Protein AF-A0A7Y9HUS6-F1 (afdb_monomer_lite)

Radius of gyration: 20.18 Å; chains: 1; bounding box: 37×31×75 Å

pLDDT: mean 89.55, std 9.67, range [60.56, 98.5]

Sequence (158 aa):
MIVAMGAIYYTNKNSKQQILVGKYEELFEVVQLLGSYYDVFMHLSSKIAIIKDINNDKIQTIAQYNIERDKYLPATEKNQIITYLSRLEVLTNCYTKKSLHQKASEYNDLMLVFYEYVFTTGSLNKEIRYKNGLPNYDVFPLMIEDLKKEIISQIKLL

Structure (mmCIF, N/CA/C/O backbone):
data_AF-A0A7Y9HUS6-F1
#
_entry.id   AF-A0A7Y9HUS6-F1
#
loop_
_atom_site.group_PDB
_atom_site.id
_atom_site.type_symbol
_atom_site.label_atom_id
_atom_site.label_alt_id
_atom_site.label_comp_id
_atom_site.label_asym_id
_atom_site.label_entity_id
_atom_site.label_seq_id
_atom_site.pdbx_PDB_ins_code
_atom_site.Cartn_x
_atom_site.Cartn_y
_atom_site.Cartn_z
_atom_site.occupancy
_atom_site.B_iso_or_equiv
_atom_site.auth_seq_id
_atom_site.auth_comp_id
_atom_site.auth_asym_id
_atom_site.auth_atom_id
_atom_site.pdbx_PDB_model_num
ATOM 1 N N . MET A 1 1 ? -17.730 11.611 45.631 1.00 60.97 1 MET A N 1
ATOM 2 C CA . MET A 1 1 ? -16.427 11.179 45.068 1.00 60.97 1 MET A CA 1
ATOM 3 C C . MET A 1 1 ? -16.534 9.940 44.182 1.00 60.97 1 MET A C 1
ATOM 5 O O . MET A 1 1 ? -16.091 10.015 43.047 1.00 60.97 1 MET A O 1
ATOM 9 N N . ILE A 1 2 ? -17.166 8.848 44.632 1.00 67.06 2 ILE A N 1
ATOM 10 C CA . ILE A 1 2 ? -17.283 7.594 43.853 1.00 67.06 2 ILE A CA 1
ATOM 11 C C . ILE A 1 2 ? -17.992 7.801 42.498 1.00 67.06 2 ILE A C 1
ATOM 13 O O . ILE A 1 2 ? -17.501 7.349 41.470 1.00 67.06 2 ILE A O 1
ATOM 17 N N . VAL A 1 3 ? -19.086 8.572 42.471 1.00 68.31 3 VAL A N 1
ATOM 18 C CA . VAL A 1 3 ? -19.821 8.898 41.229 1.00 68.31 3 VAL A CA 1
ATOM 19 C C . VAL A 1 3 ? -18.963 9.708 40.245 1.00 68.31 3 VAL A C 1
ATOM 21 O O . VAL A 1 3 ? -18.995 9.453 39.046 1.00 68.31 3 VAL A O 1
ATOM 24 N N . ALA A 1 4 ? -18.138 10.632 40.746 1.00 63.81 4 ALA A N 1
ATOM 25 C CA . ALA A 1 4 ? -17.237 11.434 39.917 1.00 63.81 4 ALA A CA 1
ATOM 26 C C . ALA A 1 4 ? -16.092 10.590 39.330 1.00 63.81 4 ALA A C 1
ATOM 28 O O . ALA A 1 4 ? -15.774 10.730 38.154 1.00 63.81 4 ALA A O 1
ATOM 29 N N . MET A 1 5 ? -15.521 9.660 40.108 1.00 69.81 5 MET A N 1
ATOM 30 C CA . MET A 1 5 ? -14.522 8.706 39.601 1.00 69.81 5 MET A CA 1
ATOM 31 C C . MET A 1 5 ? -15.116 7.778 38.534 1.00 69.81 5 MET A C 1
ATOM 33 O O . MET A 1 5 ? -14.478 7.542 37.510 1.00 69.81 5 MET A O 1
ATOM 37 N N . GLY A 1 6 ? -16.355 7.312 38.733 1.00 65.19 6 GLY A N 1
ATOM 38 C CA . GLY A 1 6 ? -17.092 6.541 37.732 1.00 65.19 6 GLY A CA 1
ATOM 39 C C . GLY A 1 6 ? -17.303 7.329 36.438 1.00 65.19 6 GLY A C 1
ATOM 40 O O . GLY A 1 6 ? -16.959 6.846 35.363 1.00 65.19 6 GLY A O 1
ATOM 41 N N . ALA A 1 7 ? -17.785 8.570 36.531 1.00 64.25 7 ALA A N 1
ATOM 42 C CA . ALA A 1 7 ? -17.998 9.436 35.370 1.00 64.25 7 ALA A CA 1
ATOM 43 C C . ALA A 1 7 ? -16.698 9.74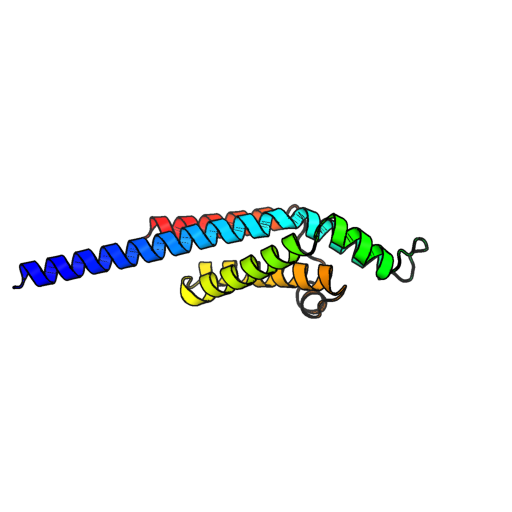0 34.599 1.00 64.25 7 ALA A C 1
ATOM 45 O O . ALA A 1 7 ? -16.695 9.706 33.367 1.00 64.25 7 ALA A O 1
ATOM 46 N N . ILE A 1 8 ? -15.582 9.970 35.301 1.00 70.06 8 ILE A N 1
ATOM 47 C CA . ILE A 1 8 ? -14.259 10.169 34.683 1.00 70.06 8 ILE A CA 1
ATOM 48 C C . ILE A 1 8 ? -13.796 8.889 33.980 1.00 70.06 8 ILE A C 1
ATOM 50 O O . ILE A 1 8 ? -13.307 8.945 32.853 1.00 70.06 8 ILE A O 1
ATOM 54 N N . TYR A 1 9 ? -13.982 7.724 34.604 1.00 73.62 9 TYR A N 1
ATOM 55 C CA . TYR A 1 9 ? -13.624 6.440 34.005 1.00 73.62 9 TYR A CA 1
ATOM 56 C C . TYR A 1 9 ? -14.420 6.160 32.721 1.00 73.62 9 TYR A C 1
ATOM 58 O O . TYR A 1 9 ? -13.823 5.827 31.695 1.00 73.62 9 TYR A O 1
ATOM 66 N N . TYR A 1 10 ? -15.743 6.352 32.747 1.00 71.19 10 TYR A N 1
ATOM 67 C CA . TYR A 1 10 ? -16.597 6.181 31.568 1.00 71.19 10 TYR A CA 1
ATOM 68 C C . TYR A 1 10 ? -16.250 7.177 30.456 1.00 71.19 10 TYR A C 1
ATOM 70 O O . TYR A 1 10 ? -16.099 6.775 29.304 1.00 71.19 10 TYR A O 1
ATOM 78 N N . THR A 1 11 ? -16.035 8.450 30.796 1.00 73.94 11 THR A N 1
ATOM 79 C CA . THR A 1 11 ? -15.622 9.478 29.826 1.00 73.94 11 THR A CA 1
ATOM 80 C C . THR A 1 11 ? -14.282 9.128 29.173 1.00 73.94 11 THR A C 1
ATOM 82 O O . THR A 1 11 ? -14.157 9.165 27.950 1.00 73.94 11 THR A O 1
ATOM 85 N N . ASN A 1 12 ? -13.292 8.700 29.962 1.00 71.81 12 ASN A N 1
ATOM 86 C CA . ASN A 1 12 ? -11.983 8.291 29.447 1.00 71.81 12 ASN A CA 1
ATOM 87 C C . ASN A 1 12 ? -12.065 7.037 28.570 1.00 71.81 12 ASN A C 1
ATOM 89 O O . ASN A 1 12 ? -11.348 6.936 27.574 1.00 71.81 12 ASN A O 1
ATOM 93 N N . LYS A 1 13 ? -12.926 6.076 28.924 1.00 76.88 13 LYS A N 1
ATOM 94 C CA . LYS A 1 13 ? -13.163 4.878 28.113 1.00 76.88 13 LYS A CA 1
ATOM 95 C C . LYS A 1 13 ? -13.767 5.250 26.756 1.00 76.88 13 LYS A C 1
ATOM 97 O O . LYS A 1 13 ? -13.223 4.838 25.735 1.00 76.88 13 LYS A O 1
ATOM 102 N N . ASN A 1 14 ? -14.801 6.091 26.747 1.00 80.25 14 ASN A N 1
ATOM 103 C CA . ASN A 1 14 ? -15.444 6.560 25.519 1.00 80.25 14 ASN A CA 1
ATOM 104 C C . ASN A 1 14 ? -14.477 7.368 24.641 1.00 80.25 14 ASN A C 1
ATOM 106 O O . ASN A 1 14 ? -14.437 7.167 23.432 1.00 80.25 14 ASN A O 1
ATOM 110 N N . SER A 1 15 ? -13.645 8.227 25.238 1.00 82.38 15 SER A N 1
ATOM 111 C CA . SER A 1 15 ? -12.640 8.999 24.496 1.00 82.38 15 SER A CA 1
ATOM 112 C C . SER A 1 15 ? -11.588 8.098 23.838 1.00 82.38 15 SER A C 1
ATOM 114 O O . SER A 1 15 ? -11.293 8.252 22.654 1.00 82.38 15 SER A O 1
ATOM 116 N N . LYS A 1 16 ? -11.069 7.096 24.561 1.00 85.06 16 LYS A N 1
ATOM 117 C CA . LYS A 1 16 ? -10.135 6.109 23.987 1.00 85.06 16 LYS A CA 1
ATOM 118 C C . LYS A 1 16 ? -10.761 5.328 22.836 1.00 85.06 16 LYS A C 1
ATOM 120 O O . LYS A 1 16 ? -10.090 5.073 21.841 1.00 85.06 16 LYS A O 1
ATOM 125 N N . GLN A 1 17 ? -12.030 4.962 22.975 1.00 88.06 17 GLN A N 1
ATOM 126 C CA . GLN A 1 17 ? -12.773 4.249 21.946 1.00 88.06 17 GLN A CA 1
ATOM 127 C C . GLN A 1 17 ? -12.970 5.108 20.693 1.00 88.06 17 GLN A C 1
ATOM 129 O O . GLN A 1 17 ? -12.674 4.640 19.600 1.00 88.06 17 GLN A O 1
ATOM 134 N N . GLN A 1 18 ? -13.357 6.377 20.844 1.00 89.12 18 GLN A N 1
ATOM 135 C CA . GLN A 1 18 ? -13.470 7.321 19.726 1.00 89.12 18 GLN A CA 1
ATOM 136 C C . GLN A 1 18 ? -12.140 7.512 18.990 1.00 89.12 18 GLN A C 1
ATOM 138 O O . GLN A 1 18 ? -12.109 7.476 17.763 1.00 89.12 18 GLN A O 1
ATOM 143 N N . ILE A 1 19 ? -11.032 7.660 19.726 1.00 91.75 19 ILE A N 1
ATOM 144 C CA . ILE A 1 19 ? -9.693 7.751 19.124 1.00 91.75 19 ILE A CA 1
ATOM 145 C C . ILE A 1 19 ? -9.395 6.492 18.310 1.00 91.75 19 ILE A C 1
ATOM 147 O O . ILE A 1 19 ? -8.913 6.591 17.185 1.00 91.75 19 ILE A O 1
ATOM 151 N N . LEU A 1 20 ? -9.675 5.312 18.864 1.00 93.56 20 LEU A N 1
ATOM 152 C CA . LEU A 1 20 ? -9.383 4.051 18.192 1.00 93.56 20 LEU A CA 1
ATOM 153 C C . LEU A 1 20 ? -10.244 3.847 16.938 1.00 93.56 20 LEU A C 1
ATOM 155 O O . LEU A 1 20 ? -9.705 3.447 15.910 1.00 93.56 20 LEU A O 1
ATOM 159 N N . VAL A 1 21 ? -11.536 4.186 16.994 1.00 95.00 21 VAL A N 1
ATOM 160 C CA . VAL A 1 21 ? -12.424 4.187 15.820 1.00 95.00 21 VAL A CA 1
ATOM 161 C C . VAL A 1 21 ? -11.863 5.102 14.736 1.00 95.00 21 VAL A C 1
ATOM 163 O O . VAL A 1 21 ? -11.647 4.638 13.621 1.00 95.00 21 VAL A O 1
ATOM 166 N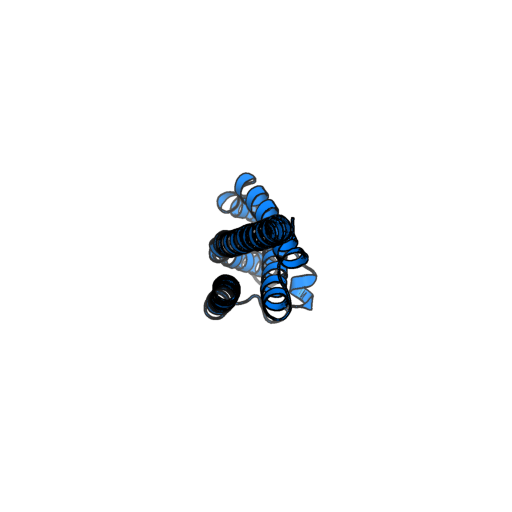 N . GLY A 1 22 ? -11.496 6.341 15.079 1.00 95.94 22 GLY A N 1
ATOM 167 C CA . GLY A 1 22 ? -10.910 7.274 14.115 1.00 95.94 22 GLY A CA 1
ATOM 168 C C . GLY A 1 22 ? -9.604 6.765 13.493 1.00 95.94 22 GLY A C 1
ATOM 169 O O . GLY A 1 22 ? -9.332 7.018 12.324 1.00 95.94 22 GLY A O 1
ATOM 170 N N . LYS A 1 23 ? -8.794 5.992 14.231 1.00 97.62 23 LYS A N 1
ATOM 171 C CA . LYS A 1 23 ? -7.575 5.369 13.680 1.00 97.62 23 LYS A CA 1
ATOM 172 C C . LYS A 1 23 ? -7.874 4.207 12.739 1.00 97.62 23 LYS A C 1
ATOM 174 O O . LYS A 1 23 ? -7.118 3.999 11.794 1.00 97.62 23 LYS A O 1
ATOM 179 N N . TYR A 1 24 ? -8.958 3.470 12.964 1.00 97.75 24 TYR A N 1
ATOM 180 C CA . TYR A 1 24 ? -9.407 2.441 12.029 1.00 97.75 24 TYR A CA 1
ATOM 181 C C . TYR A 1 24 ? -10.069 3.023 10.780 1.00 97.75 24 TYR A C 1
ATOM 183 O O . TYR A 1 24 ? -9.828 2.504 9.694 1.00 97.75 24 TYR A O 1
ATOM 191 N N . GLU A 1 25 ? -10.828 4.111 10.898 1.00 97.62 25 GLU A N 1
ATOM 192 C CA . GLU A 1 25 ? -11.346 4.855 9.740 1.00 97.62 25 GLU A CA 1
ATOM 193 C C . GLU A 1 25 ? -10.200 5.399 8.881 1.00 97.62 25 GLU A C 1
ATOM 195 O O . GLU A 1 25 ? -10.182 5.215 7.667 1.00 97.62 25 GLU A O 1
ATOM 200 N N . GLU A 1 26 ? -9.180 5.970 9.521 1.00 98.19 26 GLU A N 1
ATOM 201 C CA . GLU A 1 26 ? -7.982 6.443 8.833 1.00 98.19 26 GLU A CA 1
ATOM 202 C C . GLU A 1 26 ? -7.201 5.296 8.166 1.00 98.19 26 GLU A C 1
ATOM 204 O O . GLU A 1 26 ? -6.723 5.434 7.043 1.00 98.19 26 GLU A O 1
ATOM 209 N N . LEU A 1 27 ? -7.093 4.133 8.822 1.00 98.50 27 LEU A N 1
ATOM 210 C CA . LEU A 1 27 ? -6.479 2.942 8.223 1.00 98.50 27 LEU A CA 1
ATOM 211 C C . LEU A 1 27 ? -7.256 2.483 6.986 1.00 98.50 27 LEU A C 1
ATOM 213 O O . LEU A 1 27 ? -6.648 2.155 5.968 1.00 98.50 27 LEU A O 1
ATOM 217 N N . PHE A 1 28 ? -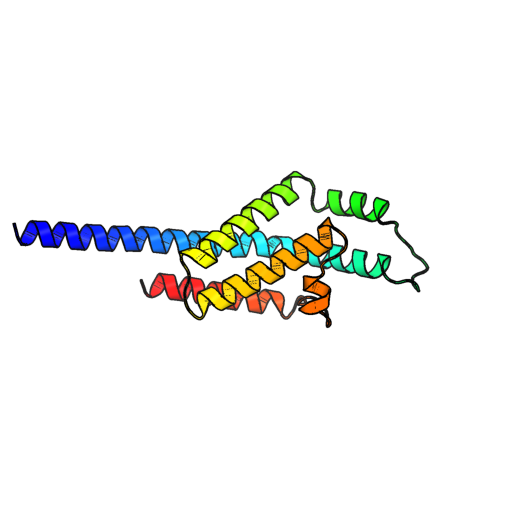8.587 2.479 7.064 1.00 98.31 28 PHE A N 1
ATOM 218 C CA . PHE A 1 28 ? -9.455 2.141 5.942 1.00 98.31 28 PHE A CA 1
ATOM 219 C C . PHE A 1 28 ? -9.221 3.079 4.753 1.00 98.31 28 PHE A C 1
ATOM 221 O O . PHE A 1 28 ? -9.042 2.616 3.624 1.00 98.31 28 PHE A O 1
ATOM 228 N N . GLU A 1 29 ? -9.185 4.387 5.009 1.00 98.25 29 GLU A N 1
ATOM 229 C CA . GLU A 1 29 ? -8.945 5.404 3.987 1.00 98.25 29 GLU A CA 1
ATOM 230 C C . GLU A 1 29 ? -7.576 5.217 3.323 1.00 98.25 29 GLU A C 1
ATOM 232 O O . GLU A 1 29 ? -7.489 5.152 2.098 1.00 98.25 29 GLU A O 1
ATOM 237 N N . VAL A 1 30 ? -6.511 5.042 4.111 1.00 98.25 30 VAL A N 1
ATOM 238 C CA . VAL A 1 30 ? -5.150 4.856 3.584 1.00 98.25 30 VAL A CA 1
ATOM 239 C C . VAL A 1 30 ? -5.037 3.590 2.729 1.00 98.25 30 VAL A C 1
ATOM 241 O O . VAL A 1 30 ? -4.416 3.631 1.667 1.00 98.25 30 VAL A O 1
ATOM 244 N N . VAL A 1 31 ? -5.667 2.483 3.140 1.00 98.12 31 VAL A N 1
ATOM 245 C CA . VAL A 1 31 ? -5.733 1.250 2.331 1.00 98.12 31 VAL A CA 1
ATOM 246 C C . VAL A 1 31 ? -6.427 1.511 0.993 1.00 98.12 31 VAL A C 1
ATOM 248 O O . VAL A 1 31 ? -5.978 1.032 -0.046 1.00 98.12 31 VAL A O 1
ATOM 251 N N . GLN A 1 32 ? -7.509 2.289 0.983 1.00 97.19 32 GLN A N 1
ATOM 252 C CA . GLN A 1 32 ? -8.220 2.618 -0.249 1.00 97.19 32 GLN A CA 1
ATOM 253 C C . GLN A 1 32 ? -7.411 3.548 -1.164 1.00 97.19 32 GLN A C 1
ATOM 255 O O . GLN A 1 32 ? -7.356 3.309 -2.372 1.00 97.19 32 GLN A O 1
ATOM 260 N N . LEU A 1 33 ? -6.765 4.570 -0.600 1.00 97.44 33 LEU A N 1
ATOM 261 C CA . LEU A 1 33 ? -5.923 5.510 -1.341 1.00 97.44 33 LEU A CA 1
ATOM 262 C C . LEU A 1 33 ? -4.734 4.793 -1.986 1.00 97.44 33 LEU A C 1
ATOM 264 O O . LEU A 1 33 ? -4.526 4.923 -3.189 1.00 97.44 33 LEU A O 1
ATOM 268 N N . LEU A 1 34 ? -4.010 3.960 -1.233 1.00 96.88 34 LEU A N 1
ATOM 269 C CA . LEU A 1 34 ? -2.927 3.140 -1.787 1.00 96.88 34 LEU A CA 1
ATOM 270 C C . LEU A 1 34 ? -3.435 2.158 -2.843 1.00 96.88 34 LEU A C 1
ATOM 272 O O . LEU A 1 34 ? -2.810 2.005 -3.892 1.00 96.88 34 LEU A O 1
ATOM 276 N N . GLY A 1 35 ? -4.588 1.534 -2.598 1.00 96.12 35 GLY A N 1
ATOM 277 C CA . GLY A 1 35 ? -5.210 0.598 -3.529 1.00 96.12 35 GLY A CA 1
ATOM 278 C C . GLY A 1 35 ? -5.521 1.221 -4.888 1.00 96.12 35 GLY A C 1
ATOM 279 O O . GLY A 1 35 ? -5.416 0.535 -5.899 1.00 96.12 35 GLY A O 1
ATOM 280 N N . SER A 1 36 ? -5.827 2.521 -4.935 1.00 96.00 36 SER A N 1
ATOM 281 C CA . SER A 1 36 ? -6.119 3.228 -6.188 1.00 96.00 36 SER A CA 1
ATOM 282 C C . SER A 1 36 ? -4.927 3.313 -7.155 1.00 96.00 36 SER A C 1
ATOM 284 O O . SER A 1 36 ? -5.126 3.416 -8.363 1.00 96.00 36 SER A O 1
ATOM 286 N N . TYR A 1 37 ? -3.691 3.190 -6.656 1.00 96.62 37 TYR A N 1
ATOM 287 C CA . TYR A 1 37 ? -2.483 3.179 -7.491 1.00 96.62 37 TYR A CA 1
ATOM 288 C C . TYR A 1 37 ? -2.169 1.810 -8.099 1.00 96.62 37 TYR A C 1
ATOM 290 O O . TYR A 1 37 ? -1.247 1.701 -8.910 1.00 96.62 37 TYR A O 1
ATOM 298 N N . TYR A 1 38 ? -2.901 0.758 -7.723 1.00 96.38 38 TYR A N 1
ATOM 299 C CA . TYR A 1 38 ? -2.598 -0.609 -8.138 1.00 96.38 38 TYR A CA 1
ATOM 300 C C . TYR A 1 38 ? -2.565 -0.781 -9.657 1.00 96.38 38 TYR A C 1
ATOM 302 O O . TYR A 1 38 ? -1.610 -1.350 -10.181 1.00 96.38 38 TYR A O 1
ATOM 310 N N . ASP A 1 39 ? -3.542 -0.229 -10.375 1.00 94.94 39 ASP A N 1
ATOM 311 C CA . ASP A 1 39 ? -3.616 -0.350 -11.834 1.00 94.94 39 ASP A CA 1
ATOM 312 C C . ASP A 1 39 ? -2.386 0.264 -12.511 1.00 94.94 39 ASP A C 1
ATOM 314 O O . ASP A 1 39 ? -1.785 -0.328 -13.412 1.00 94.94 39 ASP A O 1
ATOM 318 N N . VAL A 1 40 ? -1.968 1.434 -12.023 1.00 95.81 40 VAL A N 1
ATOM 319 C CA . VAL A 1 40 ? -0.779 2.142 -12.504 1.00 95.81 40 VAL A CA 1
ATOM 320 C C . VAL A 1 40 ? 0.484 1.350 -12.173 1.00 95.81 40 VAL A C 1
ATOM 322 O O . VAL A 1 40 ? 1.352 1.178 -13.033 1.00 95.81 40 VAL A O 1
ATOM 325 N N . PHE A 1 41 ? 0.588 0.811 -10.959 1.00 95.69 41 PHE A N 1
ATOM 326 C CA . PHE A 1 41 ? 1.714 -0.030 -10.567 1.00 95.69 41 PHE A CA 1
ATOM 327 C C . PHE A 1 41 ? 1.807 -1.311 -11.390 1.00 95.69 41 PHE A C 1
ATOM 329 O O . PHE A 1 41 ? 2.897 -1.656 -11.844 1.00 95.69 41 PHE A O 1
ATOM 336 N N . MET A 1 42 ? 0.690 -1.988 -11.643 1.00 94.50 42 MET A N 1
ATOM 337 C CA . MET A 1 42 ? 0.648 -3.175 -12.491 1.00 94.50 42 MET A CA 1
ATOM 338 C C . MET A 1 42 ? 1.090 -2.851 -13.914 1.00 94.50 42 MET A C 1
ATOM 340 O O . MET A 1 42 ? 1.988 -3.514 -14.441 1.00 94.50 42 MET A O 1
ATOM 344 N N . HIS A 1 43 ? 0.553 -1.779 -14.499 1.00 93.44 43 HIS A N 1
ATOM 345 C CA . HIS A 1 43 ? 0.955 -1.313 -15.821 1.00 93.44 43 HIS A CA 1
ATOM 346 C C . HIS A 1 43 ? 2.468 -1.056 -15.906 1.00 93.44 43 HIS A C 1
ATOM 348 O O . HIS A 1 43 ? 3.152 -1.618 -16.765 1.00 93.44 43 HIS A O 1
ATOM 354 N N . LEU A 1 44 ? 3.024 -0.273 -14.979 1.00 93.69 44 LEU A N 1
ATOM 355 C CA . LEU A 1 44 ? 4.450 0.065 -14.969 1.00 93.69 44 LEU A CA 1
ATOM 356 C C . LEU A 1 44 ? 5.340 -1.146 -14.656 1.00 93.69 44 LEU A C 1
ATOM 358 O O . LEU A 1 44 ? 6.400 -1.307 -15.262 1.00 93.69 44 LEU A O 1
ATOM 362 N N . SER A 1 45 ? 4.897 -2.045 -13.776 1.00 92.06 45 SER A N 1
ATOM 363 C CA . SER A 1 45 ? 5.626 -3.276 -13.453 1.00 92.06 45 SER A CA 1
ATOM 364 C C . SER A 1 45 ? 5.771 -4.197 -14.671 1.00 92.06 45 SER A C 1
ATOM 366 O O . SER A 1 45 ? 6.841 -4.777 -14.876 1.00 92.06 45 SER A O 1
ATOM 368 N N . SER A 1 46 ? 4.740 -4.274 -15.521 1.00 89.44 46 SER A N 1
ATOM 369 C CA . SER A 1 46 ? 4.783 -5.043 -16.769 1.00 89.44 46 SER A CA 1
ATOM 370 C C . SER A 1 46 ? 5.800 -4.465 -17.760 1.00 89.44 46 SER A C 1
ATOM 372 O O . SER A 1 46 ? 6.547 -5.211 -18.392 1.00 89.44 46 SER A O 1
ATOM 374 N N . LYS A 1 47 ? 5.921 -3.132 -17.821 1.00 89.19 47 LYS A N 1
ATOM 375 C CA . LYS A 1 47 ? 6.935 -2.447 -18.635 1.00 89.19 47 LYS A CA 1
ATOM 376 C C . LYS A 1 47 ? 8.348 -2.723 -18.140 1.00 89.19 47 LYS A C 1
ATOM 378 O O . LYS A 1 47 ? 9.221 -3.010 -18.950 1.00 89.19 47 LYS A O 1
ATOM 383 N N . ILE A 1 48 ? 8.579 -2.715 -16.826 1.00 89.31 48 ILE A N 1
ATOM 384 C CA . ILE A 1 48 ? 9.890 -3.089 -16.271 1.00 89.31 48 ILE A CA 1
ATOM 385 C C . ILE A 1 48 ? 10.235 -4.538 -16.628 1.00 89.31 48 ILE A C 1
ATOM 387 O O . ILE A 1 48 ? 11.386 -4.821 -16.952 1.00 89.31 48 ILE A O 1
ATOM 391 N N . ALA A 1 49 ? 9.264 -5.456 -16.587 1.00 85.44 49 ALA A N 1
ATOM 392 C CA . ALA A 1 49 ? 9.490 -6.848 -16.974 1.00 85.44 49 ALA A CA 1
ATOM 393 C C . ALA A 1 49 ? 9.922 -6.972 -18.445 1.00 85.44 49 ALA A C 1
ATOM 395 O O . ALA A 1 49 ? 10.873 -7.693 -18.726 1.00 85.44 49 ALA A O 1
ATOM 396 N N . ILE A 1 50 ? 9.297 -6.207 -19.348 1.00 85.25 50 ILE A N 1
ATOM 397 C CA . ILE A 1 50 ? 9.681 -6.121 -20.767 1.00 85.25 50 ILE A CA 1
ATOM 398 C C . ILE A 1 50 ? 11.115 -5.601 -20.932 1.00 85.25 50 ILE A C 1
ATOM 400 O O . ILE A 1 50 ? 11.883 -6.164 -21.701 1.00 85.25 50 ILE A O 1
ATOM 404 N N . ILE A 1 51 ? 11.497 -4.556 -20.192 1.00 83.81 51 ILE A N 1
ATOM 405 C CA . ILE A 1 51 ? 12.842 -3.953 -20.272 1.00 83.81 51 ILE A CA 1
ATOM 406 C C . ILE A 1 51 ? 13.927 -4.906 -19.761 1.00 83.81 51 ILE A C 1
ATOM 408 O O . ILE A 1 51 ? 15.059 -4.872 -20.235 1.00 83.81 51 ILE A O 1
ATOM 412 N N . LYS A 1 52 ? 13.595 -5.742 -18.772 1.00 80.31 52 LYS A N 1
ATOM 413 C CA . LYS A 1 52 ? 14.514 -6.741 -18.214 1.00 80.31 52 LYS A CA 1
ATOM 414 C C . LYS A 1 52 ? 14.628 -8.010 -19.061 1.00 80.31 52 LYS A C 1
ATOM 416 O O . LYS A 1 52 ? 15.522 -8.811 -18.791 1.00 80.31 52 LYS A O 1
ATOM 421 N N . ASP A 1 53 ? 13.743 -8.218 -20.033 1.00 81.00 53 ASP A N 1
ATOM 422 C CA . ASP A 1 53 ? 13.785 -9.390 -20.899 1.00 81.00 53 ASP A CA 1
ATOM 423 C C . ASP A 1 53 ? 14.861 -9.225 -21.980 1.00 81.00 53 ASP A C 1
ATOM 425 O O . ASP A 1 53 ? 14.738 -8.421 -22.902 1.00 81.00 53 ASP A O 1
ATOM 429 N N . ILE A 1 54 ? 15.928 -10.017 -21.854 1.00 70.50 54 ILE A N 1
ATOM 430 C CA . ILE A 1 54 ? 17.091 -10.011 -22.753 1.00 70.50 54 ILE A CA 1
ATOM 431 C C . ILE A 1 54 ? 16.702 -10.450 -24.175 1.00 70.50 54 ILE A C 1
ATOM 433 O O . ILE A 1 54 ? 17.385 -10.092 -25.131 1.00 70.50 54 ILE A O 1
ATOM 437 N N . ASN A 1 55 ? 15.602 -11.193 -24.326 1.00 74.88 55 ASN A N 1
ATOM 438 C CA . ASN A 1 55 ? 15.137 -11.706 -25.615 1.00 74.88 55 ASN A CA 1
ATOM 439 C C . ASN A 1 55 ? 14.128 -10.775 -26.303 1.00 74.88 55 ASN A C 1
ATOM 441 O O . ASN A 1 55 ? 13.531 -11.166 -27.303 1.00 74.88 55 ASN A O 1
ATOM 445 N N . ASN A 1 56 ? 13.873 -9.584 -25.752 1.00 73.44 56 ASN A N 1
ATOM 446 C CA . ASN A 1 56 ? 12.891 -8.667 -26.310 1.00 73.44 56 ASN A CA 1
ATOM 447 C C . ASN A 1 56 ? 13.545 -7.635 -27.231 1.00 73.44 56 ASN A C 1
ATOM 449 O O . ASN A 1 56 ? 14.177 -6.688 -26.779 1.00 73.44 56 ASN A O 1
ATOM 453 N N . ASP A 1 57 ? 13.318 -7.773 -28.534 1.00 64.81 57 ASP A N 1
ATOM 454 C CA . ASP A 1 57 ? 13.905 -6.922 -29.577 1.00 64.81 57 ASP A CA 1
ATOM 455 C C . ASP A 1 57 ? 13.386 -5.466 -29.548 1.00 64.81 57 ASP A C 1
ATOM 457 O O . ASP A 1 57 ? 13.947 -4.577 -30.192 1.00 64.81 57 ASP A O 1
ATOM 461 N N . LYS A 1 58 ? 12.302 -5.196 -28.802 1.00 64.31 58 LYS A N 1
ATOM 462 C CA . LYS A 1 58 ? 11.692 -3.867 -28.620 1.00 64.31 58 LYS A CA 1
ATOM 463 C C . LYS A 1 58 ? 12.190 -3.207 -27.330 1.00 64.31 58 LYS A C 1
ATOM 465 O O . LYS A 1 58 ? 11.392 -2.823 -26.474 1.00 64.31 58 LYS A O 1
ATOM 470 N N . ILE A 1 59 ? 13.504 -3.080 -27.164 1.00 60.56 59 ILE A N 1
ATOM 471 C CA . ILE A 1 59 ? 14.079 -2.553 -25.918 1.00 60.56 59 ILE A CA 1
ATOM 472 C C . ILE A 1 59 ? 13.755 -1.060 -25.763 1.00 60.56 59 ILE A C 1
ATOM 474 O O . ILE A 1 59 ? 14.289 -0.210 -26.477 1.00 60.56 59 ILE A O 1
ATOM 478 N N . GLN A 1 60 ? 12.913 -0.736 -24.778 1.00 69.25 60 GLN A N 1
ATOM 479 C CA . GLN A 1 60 ? 12.837 0.604 -24.198 1.00 69.25 60 GLN A CA 1
ATOM 480 C C . GLN A 1 60 ? 13.942 0.744 -23.146 1.00 69.25 60 GLN A C 1
ATOM 482 O O . GLN A 1 60 ? 14.142 -0.142 -22.318 1.00 69.25 60 GLN A O 1
ATOM 487 N N . THR A 1 61 ? 14.701 1.838 -23.169 1.00 83.31 61 THR A N 1
ATOM 488 C CA . THR A 1 61 ? 15.776 2.035 -22.184 1.00 83.31 61 THR A CA 1
ATOM 489 C C . THR A 1 61 ? 15.204 2.402 -20.813 1.00 83.31 61 THR A C 1
ATOM 491 O O . THR A 1 61 ? 14.116 2.970 -20.713 1.00 83.31 61 THR A O 1
ATOM 494 N N . ILE A 1 62 ? 15.964 2.172 -19.735 1.00 86.06 62 ILE A N 1
ATOM 495 C CA . ILE A 1 62 ? 15.586 2.623 -18.379 1.00 86.06 62 ILE A CA 1
ATOM 496 C C . ILE A 1 62 ? 15.295 4.136 -18.357 1.00 86.06 62 ILE A C 1
ATOM 498 O O . ILE A 1 62 ? 14.392 4.591 -17.660 1.00 86.06 62 ILE A O 1
ATOM 502 N N . ALA A 1 63 ? 16.016 4.927 -19.158 1.00 87.81 63 ALA A N 1
ATOM 503 C CA . ALA A 1 63 ? 15.766 6.360 -19.285 1.00 87.81 63 ALA A CA 1
ATOM 504 C C . ALA A 1 63 ? 14.381 6.661 -19.885 1.00 87.81 63 ALA A C 1
ATOM 506 O O . ALA A 1 63 ? 13.664 7.516 -19.370 1.00 87.81 63 ALA A O 1
ATOM 507 N N . GLN A 1 64 ? 13.977 5.934 -20.931 1.00 87.88 64 GLN A N 1
ATOM 508 C CA . GLN A 1 64 ? 12.639 6.059 -21.519 1.00 87.88 64 GLN A CA 1
ATOM 509 C C . GLN A 1 64 ? 11.550 5.613 -20.542 1.00 87.88 64 GLN A C 1
ATOM 511 O O . GLN A 1 64 ? 10.526 6.285 -20.427 1.00 87.88 64 GLN A O 1
ATOM 516 N N . TYR A 1 65 ? 11.800 4.541 -19.790 1.00 91.25 65 TYR A N 1
ATOM 517 C CA . TYR A 1 65 ? 10.905 4.108 -18.723 1.00 91.25 65 TYR A CA 1
ATOM 518 C C . TYR A 1 65 ? 10.719 5.177 -17.655 1.00 91.25 65 TYR A C 1
ATOM 520 O O . TYR A 1 65 ? 9.589 5.448 -17.279 1.00 91.25 65 TYR A O 1
ATOM 528 N N . ASN A 1 66 ? 11.794 5.816 -17.191 1.00 91.38 66 ASN A N 1
ATOM 529 C CA . ASN A 1 66 ? 11.687 6.872 -16.185 1.00 91.38 66 ASN A CA 1
ATOM 530 C C . ASN A 1 66 ? 10.824 8.038 -16.689 1.00 91.38 66 ASN A C 1
ATOM 532 O O . ASN A 1 66 ? 9.953 8.502 -15.960 1.00 91.38 66 ASN A O 1
ATOM 536 N N . ILE A 1 67 ? 11.002 8.449 -17.951 1.00 92.00 67 ILE A N 1
ATOM 537 C CA . ILE A 1 67 ? 10.169 9.486 -18.580 1.00 92.00 67 ILE A CA 1
ATOM 538 C C . ILE A 1 67 ? 8.701 9.050 -18.644 1.00 92.00 67 ILE A C 1
ATOM 540 O O . ILE A 1 67 ? 7.812 9.860 -18.407 1.00 92.00 67 ILE A O 1
ATOM 544 N N . GLU A 1 68 ? 8.423 7.793 -18.992 1.00 91.25 68 GLU A N 1
ATOM 545 C CA . GLU A 1 68 ? 7.053 7.283 -19.052 1.00 91.25 68 GLU A CA 1
ATOM 546 C C . GLU A 1 68 ? 6.424 7.137 -17.663 1.00 91.25 68 GLU A C 1
ATOM 548 O O . GLU A 1 68 ? 5.308 7.606 -17.454 1.00 91.25 68 GLU A O 1
ATOM 553 N N . ARG A 1 69 ? 7.145 6.552 -16.704 1.00 94.12 69 ARG A N 1
ATOM 554 C CA . ARG A 1 69 ? 6.743 6.440 -15.299 1.00 94.12 69 ARG A CA 1
ATOM 555 C C . ARG A 1 69 ? 6.333 7.799 -14.760 1.00 94.12 69 ARG A C 1
ATOM 557 O O . ARG A 1 69 ? 5.260 7.899 -14.183 1.00 94.12 69 ARG A O 1
ATOM 564 N N . ASP A 1 70 ? 7.135 8.833 -14.992 1.00 94.75 70 ASP A N 1
ATOM 565 C CA . ASP A 1 70 ? 6.883 10.171 -14.453 1.00 94.75 70 ASP A CA 1
ATOM 566 C C . ASP A 1 70 ? 5.654 10.857 -15.082 1.00 94.75 70 ASP A C 1
ATOM 568 O O . ASP A 1 70 ? 5.140 11.815 -14.508 1.00 94.75 70 ASP A O 1
ATOM 572 N N . LYS A 1 71 ? 5.122 10.351 -16.210 1.00 94.25 71 LYS A N 1
ATOM 573 C CA . LYS A 1 71 ? 3.816 10.785 -16.746 1.00 94.25 71 LYS A CA 1
ATOM 574 C C . LYS A 1 71 ? 2.643 10.245 -15.932 1.00 94.25 71 LYS A C 1
ATOM 576 O O . LYS A 1 71 ? 1.630 10.926 -15.823 1.00 94.25 71 LYS A O 1
ATOM 581 N N . TYR A 1 72 ? 2.768 9.030 -15.400 1.00 93.81 72 TYR A N 1
ATOM 582 C CA . TYR A 1 72 ? 1.725 8.383 -14.599 1.00 93.81 72 TYR A CA 1
ATOM 583 C C . TYR A 1 72 ? 1.887 8.655 -13.100 1.00 93.81 72 TYR A C 1
ATOM 585 O O . TYR A 1 72 ? 0.903 8.801 -12.388 1.00 93.81 72 TYR A O 1
ATOM 593 N N . LEU A 1 73 ? 3.132 8.719 -12.629 1.00 95.62 73 LEU A N 1
ATOM 594 C CA . LEU A 1 73 ? 3.521 8.914 -11.236 1.00 95.62 73 LEU A CA 1
ATOM 595 C C . LEU A 1 73 ? 4.550 10.049 -11.138 1.00 95.62 73 LEU A C 1
ATOM 597 O O . LEU A 1 73 ? 5.733 9.792 -10.880 1.00 95.62 73 LEU A O 1
ATOM 601 N N . PRO A 1 74 ? 4.132 11.310 -11.358 1.00 95.50 74 PRO A N 1
ATOM 602 C CA . PRO A 1 74 ? 5.006 12.457 -11.162 1.00 95.50 74 PRO A CA 1
ATOM 603 C C . PRO A 1 74 ? 5.468 12.557 -9.700 1.00 95.50 74 PRO A C 1
ATOM 605 O O . PRO A 1 74 ? 4.964 11.883 -8.799 1.00 95.50 74 PRO A O 1
ATOM 608 N N . ALA A 1 75 ? 6.428 13.446 -9.439 1.00 93.94 75 ALA A N 1
ATOM 609 C CA . ALA A 1 75 ? 7.030 13.602 -8.113 1.00 93.94 75 ALA A CA 1
ATOM 610 C C . ALA A 1 75 ? 6.004 13.857 -6.987 1.00 93.94 75 ALA A C 1
ATOM 612 O O . ALA A 1 75 ? 6.216 13.416 -5.858 1.00 93.94 75 ALA A O 1
ATOM 613 N N . THR A 1 76 ? 4.890 14.533 -7.284 1.00 94.88 76 THR A N 1
ATOM 614 C CA . THR A 1 76 ? 3.792 14.761 -6.332 1.00 94.88 76 THR A CA 1
ATOM 615 C C . THR A 1 76 ? 3.131 13.455 -5.901 1.00 94.88 76 THR A C 1
ATOM 617 O O . THR A 1 76 ? 3.044 13.195 -4.703 1.00 94.88 76 THR A O 1
ATOM 620 N N . GLU A 1 77 ? 2.758 12.605 -6.860 1.00 95.69 77 GLU A N 1
ATOM 621 C CA . GLU A 1 77 ? 2.158 11.288 -6.605 1.00 95.69 77 GLU A CA 1
ATOM 622 C C . GLU A 1 77 ? 3.138 10.378 -5.869 1.00 95.69 77 GLU A C 1
ATOM 624 O O . GLU A 1 77 ? 2.784 9.725 -4.891 1.00 95.69 77 GLU A O 1
ATOM 629 N N . LYS A 1 78 ? 4.416 10.396 -6.267 1.00 95.12 78 LYS A N 1
ATOM 630 C CA . LYS A 1 78 ? 5.468 9.661 -5.558 1.00 95.12 78 LYS A CA 1
ATOM 631 C C . LYS A 1 78 ? 5.515 10.037 -4.072 1.00 95.12 78 LYS A C 1
ATOM 633 O O . LYS A 1 78 ? 5.551 9.154 -3.219 1.00 95.12 78 LYS A O 1
ATOM 638 N N . ASN A 1 79 ? 5.513 11.332 -3.757 1.00 96.12 79 ASN A N 1
ATOM 639 C CA . ASN A 1 79 ? 5.560 11.809 -2.373 1.00 96.12 79 ASN A CA 1
ATOM 640 C C . ASN A 1 79 ? 4.284 11.458 -1.593 1.00 96.12 79 ASN A C 1
ATOM 642 O O . ASN A 1 79 ? 4.359 11.138 -0.404 1.00 96.12 79 ASN A O 1
ATOM 646 N N . GLN A 1 80 ? 3.124 11.479 -2.250 1.00 96.94 80 GLN A N 1
ATOM 647 C CA . GLN A 1 80 ? 1.865 11.038 -1.650 1.00 96.94 80 GLN A CA 1
ATOM 648 C C . GLN A 1 80 ? 1.888 9.545 -1.322 1.00 96.94 80 GLN A C 1
ATOM 650 O O . GLN A 1 80 ? 1.606 9.180 -0.185 1.00 96.94 80 GLN A O 1
ATOM 655 N N . ILE A 1 81 ? 2.330 8.695 -2.251 1.00 97.81 81 ILE A N 1
ATOM 656 C CA . ILE A 1 81 ? 2.473 7.252 -2.017 1.00 97.81 81 ILE A CA 1
ATOM 657 C C . ILE A 1 81 ? 3.390 6.981 -0.819 1.00 97.81 81 ILE A C 1
ATOM 659 O O . ILE A 1 81 ? 3.028 6.197 0.053 1.00 97.81 81 ILE A O 1
ATOM 663 N N . ILE A 1 82 ? 4.545 7.654 -0.729 1.00 97.12 82 ILE A N 1
ATOM 664 C CA . ILE A 1 82 ? 5.456 7.522 0.425 1.00 97.12 82 ILE A CA 1
ATOM 665 C C . ILE A 1 82 ? 4.745 7.911 1.727 1.00 97.12 82 ILE A C 1
ATOM 667 O O . ILE A 1 82 ? 4.874 7.221 2.739 1.00 97.12 82 ILE A O 1
ATOM 671 N N . THR A 1 83 ? 3.974 9.000 1.699 1.00 97.75 83 THR A N 1
ATOM 672 C CA . THR A 1 83 ? 3.206 9.473 2.857 1.00 97.75 83 THR A CA 1
ATOM 673 C C . THR A 1 83 ? 2.173 8.433 3.286 1.00 97.75 83 THR A C 1
ATOM 675 O O . THR A 1 83 ? 2.068 8.123 4.472 1.00 97.75 83 THR A O 1
ATOM 678 N N . TYR A 1 84 ? 1.450 7.844 2.334 1.00 98.38 84 TYR A N 1
ATOM 679 C CA . TYR A 1 84 ? 0.463 6.809 2.615 1.00 98.38 84 TYR A CA 1
ATOM 680 C C . TYR A 1 84 ? 1.099 5.512 3.116 1.00 98.38 84 TYR A C 1
ATOM 682 O O . TYR A 1 84 ? 0.599 4.952 4.086 1.00 98.38 84 TYR A O 1
ATOM 690 N N . LEU A 1 85 ? 2.215 5.066 2.533 1.00 97.94 85 LEU A N 1
ATOM 691 C CA . LEU A 1 85 ? 2.963 3.893 3.003 1.00 97.94 85 LEU A CA 1
ATOM 692 C C . LEU A 1 85 ? 3.442 4.084 4.446 1.00 97.94 85 LEU A C 1
ATOM 694 O O . LEU A 1 85 ? 3.191 3.241 5.303 1.00 97.94 85 LEU A O 1
ATOM 698 N N . SER A 1 86 ? 4.052 5.233 4.747 1.00 98.00 86 SER A N 1
ATOM 699 C CA . SER A 1 86 ? 4.483 5.554 6.110 1.00 98.00 86 SER A CA 1
ATOM 700 C C . SER A 1 86 ? 3.298 5.602 7.076 1.00 98.00 86 SER A C 1
ATOM 702 O O . SER A 1 86 ? 3.369 5.097 8.200 1.00 98.00 86 SER A O 1
ATOM 704 N N . ARG A 1 87 ? 2.168 6.171 6.642 1.00 98.31 87 ARG A N 1
ATOM 705 C CA . ARG A 1 87 ? 0.974 6.235 7.480 1.00 98.31 87 ARG A CA 1
ATOM 706 C C . ARG A 1 87 ? 0.373 4.855 7.735 1.00 98.31 87 ARG A C 1
ATOM 708 O O . ARG A 1 87 ? 0.002 4.571 8.874 1.00 98.31 87 ARG A O 1
ATOM 715 N N . LEU A 1 88 ? 0.308 4.011 6.709 1.00 98.44 88 LEU A N 1
ATOM 716 C CA . LEU A 1 88 ? -0.159 2.632 6.798 1.00 98.44 88 LEU A CA 1
ATOM 717 C C . LEU A 1 88 ? 0.695 1.828 7.778 1.00 98.44 88 LEU A C 1
ATOM 719 O O . LEU A 1 88 ? 0.143 1.153 8.645 1.00 98.44 88 LEU A O 1
ATOM 723 N N . GLU A 1 89 ? 2.019 1.945 7.691 1.00 98.06 89 GLU A N 1
ATOM 724 C CA . GLU A 1 89 ? 2.955 1.286 8.601 1.00 98.06 89 GLU A CA 1
ATOM 725 C C . GLU A 1 89 ? 2.700 1.690 10.060 1.00 98.06 89 GLU A C 1
ATOM 727 O O . GLU A 1 89 ? 2.538 0.831 10.931 1.00 98.06 89 GLU A O 1
ATOM 732 N N . VAL A 1 90 ? 2.587 2.994 10.336 1.00 98.25 90 VAL A N 1
ATOM 733 C CA . VAL A 1 90 ? 2.305 3.500 11.690 1.00 98.25 90 VAL A CA 1
ATOM 734 C C . VAL A 1 90 ? 0.961 2.984 12.206 1.00 98.25 90 VAL A C 1
ATOM 736 O O . VAL A 1 90 ? 0.872 2.510 13.340 1.00 98.25 90 VAL A O 1
ATOM 739 N N . LEU A 1 91 ? -0.097 3.060 11.394 1.00 98.25 91 LEU A N 1
ATOM 740 C CA . LEU A 1 91 ? -1.429 2.606 11.798 1.00 98.25 91 LEU A CA 1
ATOM 741 C C . LEU A 1 91 ? -1.445 1.100 12.080 1.00 98.25 91 LEU A C 1
ATOM 743 O O . LEU A 1 91 ? -1.977 0.662 13.104 1.00 98.25 91 LEU A O 1
ATOM 747 N N . THR A 1 92 ? -0.786 0.329 11.220 1.00 97.81 92 THR A N 1
ATOM 748 C CA . THR A 1 92 ? -0.635 -1.119 11.353 1.00 97.81 92 THR A CA 1
ATOM 749 C C . THR A 1 92 ? 0.109 -1.477 12.635 1.00 97.81 92 THR A C 1
ATOM 751 O O . THR A 1 92 ? -0.397 -2.253 13.447 1.00 97.81 92 THR A O 1
ATOM 754 N N . ASN A 1 93 ? 1.266 -0.874 12.890 1.00 97.25 93 ASN A N 1
ATOM 755 C CA . ASN A 1 93 ? 2.100 -1.238 14.034 1.00 97.25 93 ASN A CA 1
ATOM 756 C C . ASN A 1 93 ? 1.536 -0.759 15.377 1.00 97.25 93 ASN A C 1
ATOM 758 O O . ASN A 1 93 ? 1.702 -1.436 16.392 1.00 97.25 93 ASN A O 1
ATOM 762 N N . CYS A 1 94 ? 0.864 0.394 15.410 1.00 96.50 94 CYS A N 1
ATOM 763 C CA . CYS A 1 94 ? 0.422 0.996 16.668 1.00 96.50 94 CYS A CA 1
ATOM 764 C C . CYS A 1 94 ? -1.018 0.641 17.061 1.00 96.50 94 CYS A C 1
ATOM 766 O O . CYS A 1 94 ? -1.319 0.594 18.255 1.00 96.50 94 CYS A O 1
ATOM 768 N N . TYR A 1 95 ? -1.914 0.416 16.094 1.00 95.25 95 TYR A N 1
ATOM 769 C CA . TYR A 1 95 ? -3.359 0.347 16.360 1.00 95.25 95 TYR A CA 1
ATOM 770 C C . TYR A 1 95 ? -4.013 -0.976 15.958 1.00 95.25 95 TYR A C 1
ATOM 772 O O . TYR A 1 95 ? -5.157 -1.230 16.340 1.00 95.25 95 TYR A O 1
ATOM 780 N N . THR A 1 96 ? -3.314 -1.859 15.245 1.00 95.56 96 THR A N 1
ATOM 781 C CA . THR A 1 96 ? -3.860 -3.167 14.856 1.00 95.56 96 THR A CA 1
ATOM 782 C C . THR A 1 96 ? -3.268 -4.305 15.686 1.00 95.56 96 THR A C 1
ATOM 784 O O . THR A 1 96 ? -2.208 -4.175 16.298 1.00 95.56 96 THR A O 1
ATOM 787 N N . LYS A 1 97 ? -3.984 -5.434 15.759 1.00 93.50 97 LYS A N 1
ATOM 788 C CA . LYS A 1 97 ? -3.549 -6.647 16.471 1.00 93.50 97 LYS A CA 1
ATOM 789 C C . LYS A 1 97 ? -4.011 -7.897 15.725 1.00 93.50 97 LYS A C 1
ATOM 791 O O . LYS A 1 97 ? -4.982 -7.845 14.972 1.00 93.50 97 LYS A O 1
ATOM 796 N N . LYS A 1 98 ? -3.371 -9.038 16.012 1.00 94.19 98 LYS A N 1
ATOM 797 C CA . LYS A 1 98 ? -3.775 -10.375 15.531 1.00 94.19 98 LYS A CA 1
ATOM 798 C C . LYS A 1 98 ? -3.972 -10.397 14.002 1.00 94.19 98 LYS A C 1
ATOM 800 O O . LYS A 1 98 ? -3.091 -9.949 13.279 1.00 94.19 98 LYS A O 1
ATOM 805 N N . SER A 1 99 ? -5.116 -10.899 13.527 1.00 94.38 99 SER A N 1
ATOM 806 C CA . SER A 1 99 ? -5.412 -11.055 12.100 1.00 94.38 99 SER A CA 1
ATOM 807 C C . SER A 1 99 ? -5.412 -9.726 11.346 1.00 94.38 99 SER A C 1
ATOM 809 O O . SER A 1 99 ? -4.848 -9.666 10.258 1.00 94.38 99 SER A O 1
ATOM 811 N N . LEU A 1 100 ? -5.953 -8.648 11.933 1.00 96.38 100 LEU A N 1
ATOM 812 C CA . LEU A 1 100 ? -5.917 -7.336 11.283 1.00 96.38 100 LEU A CA 1
ATOM 813 C C . LEU A 1 100 ? -4.477 -6.857 11.078 1.00 96.38 100 LEU A C 1
ATOM 815 O O . LEU A 1 100 ? -4.152 -6.370 10.002 1.00 96.38 100 LEU A O 1
ATOM 819 N N . HIS A 1 101 ? -3.617 -7.039 12.084 1.00 97.38 101 HIS A N 1
ATOM 820 C CA . HIS A 1 101 ? -2.203 -6.684 11.964 1.00 97.38 101 HIS A CA 1
ATOM 821 C C . HIS A 1 101 ? -1.517 -7.474 10.860 1.00 97.38 101 HIS A C 1
ATOM 823 O O . HIS A 1 101 ? -0.850 -6.887 10.021 1.00 97.38 101 HIS A O 1
ATOM 829 N N . GLN A 1 102 ? -1.729 -8.789 10.815 1.00 96.88 102 GLN A N 1
ATOM 830 C CA . GLN A 1 102 ? -1.151 -9.623 9.770 1.00 96.88 102 GLN A CA 1
ATOM 831 C C . GLN A 1 102 ? -1.577 -9.156 8.368 1.00 96.88 102 GLN A C 1
ATOM 833 O O . GLN A 1 102 ? -0.717 -8.881 7.538 1.00 96.88 102 GLN A O 1
ATOM 838 N N . LYS A 1 103 ? -2.884 -9.004 8.121 1.00 97.31 103 LYS A N 1
ATOM 839 C CA . LYS A 1 103 ? -3.411 -8.594 6.808 1.00 97.31 103 LYS A CA 1
ATOM 840 C C . LYS A 1 103 ? -2.938 -7.194 6.404 1.00 97.31 103 LYS A C 1
ATOM 842 O O . LYS A 1 103 ? -2.587 -6.971 5.249 1.00 97.31 103 LYS A O 1
ATOM 847 N N . ALA A 1 104 ? -2.926 -6.249 7.345 1.00 97.75 104 ALA A N 1
ATOM 848 C CA . ALA A 1 104 ? -2.471 -4.887 7.084 1.00 97.75 104 ALA A CA 1
ATOM 849 C C . ALA A 1 104 ? -0.959 -4.837 6.804 1.00 97.75 104 ALA A C 1
ATOM 851 O O . ALA A 1 104 ? -0.540 -4.133 5.888 1.00 97.75 104 ALA A O 1
ATOM 852 N N . SER A 1 105 ? -0.156 -5.632 7.518 1.00 96.88 105 SER A N 1
ATOM 853 C CA . SER A 1 105 ? 1.283 -5.767 7.267 1.00 96.88 105 SER A CA 1
ATOM 854 C C . SER A 1 105 ? 1.569 -6.417 5.915 1.00 96.88 105 SER A C 1
ATOM 856 O O . SER A 1 105 ? 2.395 -5.909 5.165 1.00 96.88 105 SER A O 1
ATOM 858 N N . GLU A 1 106 ? 0.858 -7.489 5.557 1.00 95.38 106 GLU A N 1
ATOM 859 C CA . GLU A 1 106 ? 0.983 -8.135 4.241 1.00 95.38 106 GLU A CA 1
ATOM 860 C C . GLU A 1 106 ? 0.646 -7.162 3.102 1.00 95.38 106 GLU A C 1
ATOM 862 O O . GLU A 1 106 ? 1.364 -7.094 2.102 1.00 95.38 106 GLU A O 1
ATOM 867 N N . TYR A 1 107 ? -0.411 -6.364 3.274 1.00 97.19 107 TYR A N 1
ATOM 868 C CA . TYR A 1 107 ? -0.778 -5.316 2.328 1.00 97.19 107 TYR A CA 1
ATOM 869 C C . TYR A 1 107 ? 0.291 -4.213 2.242 1.00 97.19 107 TYR A C 1
ATOM 871 O O . TYR A 1 107 ? 0.682 -3.827 1.140 1.00 97.19 107 TYR A O 1
ATOM 879 N N . ASN A 1 108 ? 0.813 -3.742 3.378 1.00 96.50 108 ASN A N 1
ATOM 880 C CA . ASN A 1 108 ? 1.885 -2.745 3.417 1.00 96.50 108 ASN A CA 1
ATOM 881 C C . ASN A 1 108 ? 3.151 -3.238 2.700 1.00 96.50 108 ASN A C 1
ATOM 883 O O . ASN A 1 108 ? 3.689 -2.540 1.841 1.00 96.50 108 ASN A O 1
ATOM 887 N N . ASP A 1 109 ? 3.578 -4.468 2.992 1.00 94.81 109 ASP A N 1
ATOM 888 C CA . ASP A 1 109 ? 4.735 -5.105 2.362 1.00 94.81 109 ASP A CA 1
ATOM 889 C C . ASP A 1 109 ? 4.547 -5.225 0.845 1.00 94.81 109 ASP A C 1
ATOM 891 O O . ASP A 1 109 ? 5.469 -4.952 0.075 1.00 94.81 109 ASP A O 1
ATOM 895 N N . LEU A 1 110 ? 3.349 -5.605 0.391 1.00 95.50 110 LEU A N 1
ATOM 896 C CA . LEU A 1 110 ? 3.030 -5.678 -1.032 1.00 95.50 110 LEU A CA 1
ATOM 897 C C . LEU A 1 110 ? 3.137 -4.307 -1.713 1.00 95.50 110 LEU A C 1
ATOM 899 O O . LEU A 1 110 ? 3.774 -4.184 -2.762 1.00 95.50 110 LEU A O 1
ATOM 903 N N . MET A 1 111 ? 2.526 -3.276 -1.129 1.00 96.19 111 MET A N 1
ATOM 904 C CA . MET A 1 111 ? 2.548 -1.927 -1.699 1.00 96.19 111 MET A CA 1
ATOM 905 C C . MET A 1 111 ? 3.963 -1.335 -1.701 1.00 96.19 111 MET A C 1
ATOM 907 O O . MET A 1 111 ? 4.342 -0.658 -2.658 1.00 96.19 111 MET A O 1
ATOM 911 N N . LEU A 1 112 ? 4.777 -1.652 -0.690 1.00 95.00 112 LEU A N 1
ATOM 912 C CA . LEU A 1 112 ? 6.191 -1.289 -0.656 1.00 95.00 112 LEU A CA 1
ATOM 913 C C . LEU A 1 112 ? 6.977 -1.977 -1.781 1.00 95.00 112 LEU A C 1
ATOM 915 O O . LEU A 1 112 ? 7.764 -1.324 -2.463 1.00 95.00 112 LEU A O 1
ATOM 919 N N . VAL A 1 113 ? 6.725 -3.265 -2.035 1.00 94.75 113 VAL A N 1
ATOM 920 C CA . VAL A 1 113 ? 7.346 -3.991 -3.155 1.00 94.75 113 VAL A CA 1
ATOM 921 C C . VAL A 1 113 ? 6.980 -3.364 -4.499 1.00 94.75 113 VAL A C 1
ATOM 923 O O . VAL A 1 113 ? 7.860 -3.186 -5.344 1.00 94.75 113 VAL A O 1
ATOM 926 N N . PHE A 1 114 ? 5.710 -3.002 -4.706 1.00 94.62 114 PHE A N 1
ATOM 927 C CA . PHE A 1 114 ? 5.293 -2.276 -5.908 1.00 94.62 114 PHE A CA 1
ATOM 928 C C . PHE A 1 114 ? 6.043 -0.953 -6.047 1.00 94.62 114 PHE A C 1
ATOM 930 O O . PHE A 1 114 ? 6.615 -0.685 -7.105 1.00 94.62 114 PHE A O 1
ATOM 937 N N . TYR A 1 115 ? 6.085 -0.162 -4.975 1.00 95.25 115 TYR A N 1
ATOM 938 C CA . TYR A 1 115 ? 6.782 1.117 -4.945 1.00 95.25 115 TYR A CA 1
ATOM 939 C C . TYR A 1 115 ? 8.271 0.965 -5.301 1.00 95.25 115 TYR A C 1
ATOM 941 O O . TYR A 1 115 ? 8.756 1.611 -6.232 1.00 95.25 115 TYR A O 1
ATOM 949 N N . GLU A 1 116 ? 8.995 0.077 -4.619 1.00 93.94 116 GLU A N 1
ATOM 950 C CA . GLU A 1 116 ? 10.414 -0.177 -4.881 1.00 93.94 116 GLU A CA 1
ATOM 951 C C . GLU A 1 116 ? 10.641 -0.606 -6.328 1.00 93.94 116 GLU A C 1
ATOM 953 O O . GLU A 1 116 ? 11.479 -0.028 -7.030 1.00 93.94 116 GLU A O 1
ATOM 958 N N . TYR A 1 117 ? 9.858 -1.582 -6.793 1.00 92.62 117 TYR A N 1
ATOM 959 C CA . TYR A 1 117 ? 10.018 -2.141 -8.124 1.00 92.62 117 TYR A CA 1
ATOM 960 C C . TYR A 1 117 ? 9.784 -1.084 -9.203 1.00 92.62 117 TYR A C 1
ATOM 962 O O . TYR A 1 117 ? 10.594 -0.965 -10.121 1.00 92.62 117 TYR A O 1
ATOM 970 N N . VAL A 1 118 ? 8.738 -0.268 -9.060 1.00 93.88 118 VAL A N 1
ATOM 971 C CA . VAL A 1 118 ? 8.365 0.773 -10.026 1.00 93.88 118 VAL A CA 1
ATOM 972 C C . VAL A 1 118 ? 9.350 1.941 -10.031 1.00 93.88 118 VAL A C 1
ATOM 974 O O . VAL A 1 118 ? 9.726 2.419 -11.104 1.00 93.88 118 VAL A O 1
ATOM 977 N N . PHE A 1 119 ? 9.819 2.408 -8.873 1.00 92.75 119 PHE A N 1
ATOM 978 C CA . PHE A 1 119 ? 10.680 3.594 -8.821 1.00 92.75 119 PHE A CA 1
ATOM 979 C C . PHE A 1 119 ? 12.171 3.301 -8.970 1.00 92.75 119 PHE A C 1
ATOM 981 O O . PHE A 1 119 ? 12.903 4.171 -9.442 1.00 92.75 119 PHE A O 1
ATOM 988 N N . THR A 1 120 ? 12.626 2.102 -8.608 1.00 88.69 120 THR A N 1
ATOM 989 C CA . THR A 1 120 ? 14.051 1.736 -8.675 1.00 88.69 120 THR A CA 1
ATOM 990 C C . THR A 1 120 ? 14.360 0.725 -9.774 1.00 88.69 120 THR A C 1
ATOM 992 O O . THR A 1 120 ? 15.523 0.401 -9.999 1.00 88.69 120 THR A O 1
ATOM 995 N N . THR A 1 121 ? 13.342 0.230 -10.489 1.00 82.50 121 THR A N 1
ATOM 996 C CA . THR A 1 121 ? 13.447 -0.864 -11.473 1.00 82.50 121 THR A CA 1
ATOM 997 C C . THR A 1 121 ? 13.973 -2.178 -10.880 1.00 82.50 121 THR A C 1
ATOM 999 O O . THR A 1 121 ? 14.342 -3.102 -11.604 1.00 82.50 121 THR A O 1
ATOM 1002 N N . GLY A 1 122 ? 13.970 -2.316 -9.555 1.00 77.00 122 GLY A N 1
ATOM 1003 C CA . GLY A 1 122 ? 14.403 -3.501 -8.824 1.00 77.00 122 GLY A CA 1
ATOM 1004 C C . GLY A 1 122 ? 13.687 -3.607 -7.482 1.00 77.00 122 GLY A C 1
ATOM 1005 O O . GLY A 1 122 ? 13.203 -2.626 -6.940 1.00 77.00 122 GLY A O 1
ATOM 1006 N N . SER A 1 123 ? 13.556 -4.816 -6.957 1.00 80.50 123 SER A N 1
ATOM 1007 C CA . SER A 1 123 ? 13.166 -5.014 -5.561 1.00 80.50 123 SER A CA 1
ATOM 1008 C C . SER A 1 123 ? 13.612 -6.409 -5.167 1.00 80.50 123 SER A C 1
ATOM 1010 O O . SER A 1 123 ? 13.143 -7.403 -5.724 1.00 80.50 123 SER A O 1
ATOM 1012 N N . LEU A 1 124 ? 14.523 -6.478 -4.202 1.00 77.50 124 LEU A N 1
ATOM 1013 C CA . LEU A 1 124 ? 14.981 -7.745 -3.640 1.00 77.50 124 LEU A CA 1
ATOM 1014 C C . LEU A 1 124 ? 13.807 -8.492 -2.986 1.00 77.50 124 LEU A C 1
ATOM 1016 O O . LEU A 1 124 ? 13.685 -9.707 -3.106 1.00 77.50 124 LEU A O 1
ATOM 1020 N N . ASN A 1 125 ? 12.870 -7.756 -2.385 1.00 78.75 125 ASN A N 1
ATOM 1021 C CA . ASN A 1 125 ? 11.654 -8.324 -1.816 1.00 78.75 125 ASN A CA 1
ATOM 1022 C C . ASN A 1 125 ? 10.723 -8.912 -2.885 1.00 78.75 125 ASN A C 1
ATOM 1024 O O . ASN A 1 125 ? 10.156 -9.980 -2.648 1.00 78.75 125 ASN A O 1
ATOM 1028 N N . LYS A 1 126 ? 10.615 -8.301 -4.076 1.00 84.19 126 LYS A N 1
ATOM 1029 C CA . LYS A 1 126 ? 9.925 -8.934 -5.214 1.00 84.19 126 LYS A CA 1
ATOM 1030 C C . LYS A 1 126 ? 10.567 -10.281 -5.551 1.00 84.19 126 LYS A C 1
ATOM 1032 O O . LYS A 1 126 ? 9.871 -11.282 -5.678 1.00 84.19 126 LYS A O 1
ATOM 1037 N N . GLU A 1 127 ? 11.890 -10.312 -5.671 1.00 81.75 127 GLU A N 1
ATOM 1038 C CA . GLU A 1 127 ? 12.640 -11.509 -6.069 1.00 81.75 127 GLU A CA 1
ATOM 1039 C C . GLU A 1 127 ? 12.624 -12.619 -5.011 1.00 81.75 127 GLU A C 1
ATOM 1041 O O . GLU A 1 127 ? 12.785 -13.790 -5.347 1.00 81.75 127 GLU A O 1
ATOM 1046 N N . ILE A 1 128 ? 12.408 -12.287 -3.737 1.00 82.62 128 ILE A N 1
ATOM 1047 C CA . ILE A 1 128 ? 12.320 -13.275 -2.656 1.00 82.62 128 ILE A CA 1
ATOM 1048 C C . ILE A 1 128 ? 10.877 -13.730 -2.435 1.00 82.62 128 ILE A C 1
ATOM 1050 O O . ILE A 1 128 ? 10.615 -14.933 -2.425 1.00 82.62 128 ILE A O 1
ATOM 1054 N N . ARG A 1 129 ? 9.953 -12.782 -2.246 1.00 82.50 129 ARG A N 1
ATOM 1055 C CA . ARG A 1 129 ? 8.582 -13.042 -1.777 1.00 82.50 129 ARG A CA 1
ATOM 1056 C C . ARG A 1 129 ? 7.576 -13.232 -2.912 1.00 82.50 129 ARG A C 1
ATOM 1058 O O . ARG A 1 129 ? 6.584 -13.922 -2.725 1.00 82.50 129 ARG A O 1
ATOM 1065 N N . TYR A 1 130 ? 7.855 -12.678 -4.091 1.00 84.88 130 TYR A N 1
ATOM 1066 C CA . TYR A 1 130 ? 6.950 -12.662 -5.246 1.00 84.88 130 TYR A CA 1
ATOM 1067 C C . TYR A 1 130 ? 7.622 -13.224 -6.507 1.00 84.88 130 TYR A C 1
ATOM 1069 O O . TYR A 1 130 ? 7.466 -12.700 -7.612 1.00 84.88 130 TYR A O 1
ATOM 1077 N N . LYS A 1 131 ? 8.370 -14.328 -6.348 1.00 79.25 131 LYS A N 1
ATOM 1078 C CA . LYS A 1 131 ? 9.051 -15.038 -7.450 1.00 79.25 131 LYS A CA 1
ATOM 1079 C C . LYS A 1 131 ? 8.109 -15.419 -8.587 1.00 79.25 131 LYS A C 1
ATOM 1081 O O . LYS A 1 131 ? 8.478 -15.315 -9.750 1.00 79.25 131 LYS A O 1
ATOM 1086 N N . ASN A 1 132 ? 6.890 -15.818 -8.232 1.00 79.88 132 ASN A N 1
ATOM 1087 C CA . ASN A 1 132 ? 5.864 -16.260 -9.176 1.00 79.88 132 ASN A CA 1
ATOM 1088 C C . ASN A 1 132 ? 5.045 -15.098 -9.763 1.00 79.88 132 ASN A C 1
ATOM 1090 O O . ASN A 1 132 ? 4.057 -15.336 -10.449 1.00 79.88 132 ASN A O 1
ATOM 1094 N N . GLY A 1 133 ? 5.443 -13.852 -9.496 1.00 83.38 133 GLY A N 1
ATOM 1095 C CA . GLY A 1 133 ? 4.729 -12.657 -9.926 1.00 83.38 133 GLY A CA 1
ATOM 1096 C C . GLY A 1 133 ? 4.030 -11.931 -8.781 1.00 83.38 133 GLY A C 1
ATOM 1097 O O . GLY A 1 133 ? 3.850 -12.457 -7.682 1.00 83.38 133 GLY A O 1
ATOM 1098 N N . LEU A 1 134 ? 3.673 -10.679 -9.061 1.00 89.62 134 LEU A N 1
ATOM 1099 C CA . LEU A 1 134 ? 2.860 -9.848 -8.178 1.00 89.62 134 LEU A CA 1
ATOM 1100 C C . LEU A 1 134 ? 1.386 -10.284 -8.289 1.00 89.62 134 LEU A C 1
ATOM 1102 O O . LEU A 1 134 ? 1.004 -10.831 -9.328 1.00 89.62 134 LEU A O 1
ATOM 1106 N N . PRO A 1 135 ? 0.556 -10.056 -7.254 1.00 91.94 135 PRO A N 1
ATOM 1107 C CA . PRO A 1 135 ? -0.875 -10.341 -7.308 1.00 91.94 135 PRO A CA 1
ATOM 1108 C C . PRO A 1 135 ? -1.515 -9.710 -8.542 1.00 91.94 135 PRO A C 1
ATOM 1110 O O . PRO A 1 135 ? -1.232 -8.555 -8.858 1.00 91.94 135 PRO A O 1
ATOM 1113 N N . ASN A 1 136 ? -2.356 -10.474 -9.235 1.00 91.75 136 ASN A N 1
ATOM 1114 C CA . ASN A 1 136 ? -3.062 -10.040 -10.438 1.00 91.75 136 ASN A CA 1
ATOM 1115 C C . ASN A 1 136 ? -4.416 -9.381 -10.092 1.00 91.75 136 ASN A C 1
ATOM 1117 O O . ASN A 1 136 ? -4.805 -9.304 -8.923 1.00 91.75 136 ASN A O 1
ATOM 1121 N N . TYR A 1 137 ? -5.140 -8.946 -11.127 1.00 91.50 137 TYR A N 1
ATOM 1122 C CA . TYR A 1 137 ? -6.440 -8.280 -11.002 1.00 91.50 137 TYR A CA 1
ATOM 1123 C C . TYR A 1 137 ? -7.539 -9.141 -10.362 1.00 91.50 137 TYR A C 1
ATOM 1125 O O . TYR A 1 137 ? -8.527 -8.584 -9.898 1.00 91.50 137 TYR A O 1
ATOM 1133 N N . ASP A 1 138 ? -7.367 -10.462 -10.284 1.00 91.06 138 ASP A N 1
ATOM 1134 C CA . ASP A 1 138 ? -8.315 -11.346 -9.597 1.00 91.06 138 ASP A CA 1
ATOM 1135 C C . ASP A 1 138 ? -8.008 -11.441 -8.096 1.00 91.06 138 ASP A C 1
ATOM 1137 O O . ASP A 1 138 ? -8.911 -11.532 -7.269 1.00 91.06 138 ASP A O 1
ATOM 1141 N N . VAL A 1 139 ? -6.723 -11.410 -7.728 1.00 92.88 139 VAL A N 1
ATOM 1142 C CA . VAL A 1 139 ? -6.263 -11.626 -6.348 1.00 92.88 139 VAL A CA 1
ATOM 1143 C C . VAL A 1 139 ? -6.244 -10.329 -5.544 1.00 92.88 139 VAL A C 1
ATOM 1145 O O . VAL A 1 139 ? -6.690 -10.305 -4.397 1.00 92.88 139 VAL A O 1
ATOM 1148 N N . PHE A 1 140 ? -5.735 -9.239 -6.118 1.00 94.69 140 PHE A N 1
ATOM 1149 C CA . PHE A 1 140 ? -5.527 -7.995 -5.375 1.00 94.69 140 PHE A CA 1
ATOM 1150 C C . PHE A 1 140 ? -6.823 -7.375 -4.819 1.00 94.69 140 PHE A C 1
ATOM 1152 O O . PHE A 1 140 ? -6.842 -7.022 -3.634 1.00 94.69 140 PHE A O 1
ATOM 1159 N N . PRO A 1 141 ? -7.934 -7.290 -5.582 1.00 93.50 141 PRO A N 1
ATOM 1160 C CA . PRO A 1 141 ? -9.187 -6.762 -5.046 1.00 93.50 141 PRO A CA 1
ATOM 1161 C C . PRO A 1 141 ? -9.728 -7.591 -3.880 1.00 93.50 141 PRO A C 1
ATOM 1163 O O . PRO A 1 141 ? -10.234 -7.022 -2.916 1.00 93.50 141 PRO A O 1
ATOM 1166 N N . LEU A 1 142 ? -9.573 -8.920 -3.926 1.00 95.00 142 LEU A N 1
ATOM 1167 C CA . LEU A 1 142 ? -9.991 -9.809 -2.839 1.00 95.00 142 LEU A CA 1
ATOM 1168 C C . LEU A 1 142 ? -9.186 -9.545 -1.562 1.00 95.00 142 LEU A C 1
ATOM 1170 O O . LEU A 1 142 ? -9.773 -9.431 -0.489 1.00 95.00 142 LEU A O 1
ATOM 1174 N N . MET A 1 143 ? -7.866 -9.364 -1.681 1.00 94.62 143 MET A N 1
ATOM 1175 C CA . MET A 1 143 ? -7.010 -9.005 -0.543 1.00 94.62 143 MET A CA 1
ATOM 1176 C C . MET A 1 143 ? -7.447 -7.685 0.106 1.00 94.62 143 MET A C 1
ATOM 1178 O O . MET A 1 143 ? -7.542 -7.599 1.332 1.00 94.62 143 MET A O 1
ATOM 1182 N N . ILE A 1 144 ? -7.739 -6.662 -0.707 1.00 95.38 144 ILE A N 1
ATOM 1183 C CA . ILE A 1 144 ? -8.215 -5.366 -0.206 1.00 95.38 144 ILE A CA 1
ATOM 1184 C C . ILE A 1 144 ? -9.578 -5.506 0.471 1.00 95.38 144 ILE A C 1
ATOM 1186 O O . ILE A 1 144 ? -9.768 -4.975 1.565 1.00 95.38 144 ILE A O 1
ATOM 1190 N N . GLU A 1 145 ? -10.529 -6.196 -0.154 1.00 95.62 145 GLU A N 1
ATOM 1191 C CA . GLU A 1 145 ? -11.872 -6.369 0.404 1.00 95.62 145 GLU A CA 1
ATOM 1192 C C . GLU A 1 145 ? -11.846 -7.134 1.729 1.00 95.62 145 GLU A C 1
ATOM 1194 O O . GLU A 1 145 ? -12.522 -6.749 2.686 1.00 95.62 145 GLU A O 1
ATOM 1199 N N . ASP A 1 146 ? -11.022 -8.171 1.837 1.00 96.12 146 ASP A N 1
ATOM 1200 C CA . ASP A 1 146 ? -10.886 -8.940 3.071 1.00 96.12 146 ASP A CA 1
ATOM 1201 C C . ASP A 1 146 ? -10.199 -8.149 4.191 1.00 96.12 146 ASP A C 1
ATOM 1203 O O . ASP A 1 146 ? -10.568 -8.297 5.363 1.00 96.12 146 ASP A O 1
ATOM 1207 N N . LEU A 1 147 ? -9.244 -7.274 3.859 1.00 97.56 147 LEU A N 1
ATOM 1208 C CA . LEU A 1 147 ? -8.657 -6.330 4.812 1.00 97.56 147 LEU A CA 1
ATOM 1209 C C . LEU A 1 147 ? -9.687 -5.284 5.261 1.00 97.56 147 LEU A C 1
ATOM 1211 O O . LEU A 1 147 ? -9.861 -5.060 6.459 1.00 97.56 147 LEU A O 1
ATOM 1215 N N . LYS A 1 148 ? -10.429 -4.687 4.325 1.00 96.88 148 LYS A N 1
ATOM 1216 C CA . LYS A 1 148 ? -11.485 -3.707 4.619 1.00 96.88 148 LYS A CA 1
ATOM 1217 C C . LYS A 1 148 ? -12.566 -4.280 5.530 1.00 96.88 148 LYS A C 1
ATOM 1219 O O . LYS A 1 148 ? -12.950 -3.633 6.505 1.00 96.88 148 LYS A O 1
ATOM 1224 N N . LYS A 1 149 ? -13.031 -5.504 5.261 1.00 96.56 149 LYS A N 1
ATOM 1225 C CA . LYS A 1 149 ? -13.999 -6.205 6.122 1.00 96.56 149 LYS A CA 1
ATOM 1226 C C . LYS A 1 149 ? -13.462 -6.404 7.535 1.00 96.56 149 LYS A C 1
ATOM 1228 O O . LYS A 1 149 ? -14.205 -6.201 8.493 1.00 96.56 149 LYS A O 1
ATOM 1233 N N . GLU A 1 150 ? -12.186 -6.759 7.673 1.00 95.94 150 GLU A N 1
ATOM 1234 C CA . GLU A 1 150 ? -11.545 -6.922 8.979 1.00 95.94 150 GLU A CA 1
ATOM 1235 C C . GLU A 1 150 ? -11.498 -5.595 9.750 1.00 95.94 150 GLU A C 1
ATOM 1237 O O . GLU A 1 150 ? -11.867 -5.555 10.923 1.00 95.94 150 GLU A O 1
ATOM 1242 N N . ILE A 1 151 ? -11.123 -4.495 9.086 1.00 96.69 151 ILE A N 1
ATOM 1243 C CA . ILE A 1 151 ? -11.112 -3.150 9.685 1.00 96.69 151 ILE A CA 1
ATOM 1244 C C . ILE A 1 151 ? -12.518 -2.768 10.165 1.00 96.69 151 ILE A C 1
ATOM 1246 O O . ILE A 1 151 ? -12.698 -2.392 11.324 1.00 96.69 151 ILE A O 1
ATOM 1250 N N . ILE A 1 152 ? -13.532 -2.933 9.308 1.00 95.31 152 ILE A N 1
ATOM 1251 C CA . ILE A 1 152 ? -14.936 -2.654 9.649 1.00 95.31 152 ILE A CA 1
ATOM 1252 C C . ILE A 1 152 ? -15.394 -3.516 10.830 1.00 95.31 152 ILE A C 1
ATOM 1254 O O . ILE A 1 152 ? -16.114 -3.035 11.706 1.00 95.31 152 ILE A O 1
ATOM 1258 N N . SER A 1 153 ? -14.984 -4.785 10.876 1.00 94.75 153 SER A N 1
ATOM 1259 C CA . SER A 1 153 ? -15.302 -5.666 11.998 1.00 94.75 153 SER A CA 1
ATOM 1260 C C . SER A 1 153 ? -14.705 -5.146 13.302 1.00 94.75 153 SER A C 1
ATOM 1262 O O . SER A 1 153 ? -15.396 -5.160 14.316 1.00 94.75 153 SER A O 1
ATOM 1264 N N . GLN A 1 154 ? -13.459 -4.659 13.298 1.00 92.75 154 GLN A N 1
ATOM 1265 C CA . GLN A 1 154 ? -12.863 -4.074 14.502 1.00 92.75 154 GLN A CA 1
ATOM 1266 C C . GLN A 1 154 ? -13.611 -2.814 14.949 1.00 92.75 154 GLN A C 1
ATOM 1268 O O . GLN A 1 154 ? -13.867 -2.670 16.138 1.00 92.75 154 GLN A O 1
ATOM 1273 N N . ILE A 1 155 ? -14.041 -1.953 14.021 1.00 90.69 155 ILE A N 1
ATOM 1274 C CA . ILE A 1 155 ? -14.841 -0.758 14.348 1.00 90.69 155 ILE A CA 1
ATOM 1275 C C . ILE A 1 155 ? -16.164 -1.143 15.022 1.00 90.69 155 ILE A C 1
ATOM 1277 O O . ILE A 1 155 ? -16.538 -0.545 16.023 1.00 90.69 155 ILE A O 1
ATOM 1281 N N . LYS A 1 156 ? -16.865 -2.158 14.503 1.00 87.38 156 LYS A N 1
ATOM 1282 C CA . LYS A 1 156 ? -18.164 -2.602 15.043 1.00 87.38 156 LYS A CA 1
ATOM 1283 C C . LYS A 1 156 ? -18.069 -3.299 16.403 1.00 87.38 156 LYS A C 1
ATOM 1285 O O . LYS A 1 156 ? -19.075 -3.381 17.101 1.00 87.38 156 LYS A O 1
ATOM 1290 N N . LEU A 1 157 ? -16.907 -3.861 16.740 1.00 83.38 157 LEU A N 1
ATOM 1291 C CA . LEU A 1 157 ? -16.669 -4.570 18.002 1.00 83.38 157 LEU A CA 1
ATOM 1292 C C . LEU A 1 157 ? -16.276 -3.641 19.157 1.00 83.38 157 LEU A C 1
ATOM 1294 O O . LEU A 1 157 ? -16.285 -4.086 20.306 1.00 83.38 157 LEU A O 1
ATOM 1298 N N . LEU A 1 158 ? -15.891 -2.400 18.851 1.00 79.25 158 LEU A N 1
ATOM 1299 C CA . LEU A 1 158 ? -15.530 -1.382 19.832 1.00 79.25 158 LEU A CA 1
ATOM 1300 C C . LEU A 1 158 ? -16.775 -0.750 20.433 1.00 79.25 158 LEU A C 1
ATOM 1302 O O . LEU A 1 158 ? -16.903 -0.817 21.677 1.00 79.25 158 LEU A O 1
#

Foldseek 3Di:
DVVVVVVVVVVVVVVVLVVLLVLLVVLLVLLVVLLVCVVVLVVLLVVLVLCPDPPRPPHDDVVNSVVVNCVSQNPVNLVVLVVSLVSLVCSLVPRDDDPLSVLSVVSSLLSVQSSCCNPVVDDVCCVPVVVVHRDDPVGSVVSSVVSSVVSVVVSVVD

Secondary structure (DSSP, 8-state):
-HHHHHHHHHHHHHHHHHHHHHHHHHHHHHHHHHHHTHHHHHHHHHHHHHHH-TT-SS---HHHHHHHHHHHS-HHHHHHHHHHHHHHHHHHHHH--HHHHHHHHHHHHHHHHHHHHHHHS--HHHHHH-TT-S--TTHHHHHHHHHHHHHHHHHHH-

=== Feature glossary ===
Legend for the data blocks above and below:

— What the protein is —

The amino-acid sequence is the protein's primary structure: the linear order of residues from the N-terminus to the C-terminus, written in one-letter code. Everything else here — the 3D coordinates, the secondary structure, the domain annotations — is ultimately a consequence of this string.

Functional annotations link the protein to curated databases. InterPro entries identify conserved domains and families by matching the sequence against member-database signatures (Pfam, PROSITE, CDD, …). Gene Ontology (GO) terms describe molecular function, biological process, and cellular component in a controlled vocabulary. CATH places the structure in a hierarchical fold classification (Class/Architecture/Topology/Homologous-superfamily). The organism is the source species.

— Where its atoms are —

Atomic coordinates in PDBx/mmCIF format — the same representation the Protein 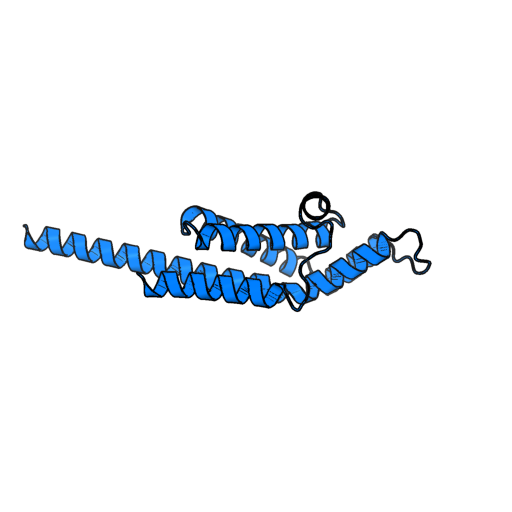Data Bank distributes. Each line of the _atom_site loop places one backbone atom in Cartesian space (units: ångströms, origin: arbitrary).

The six renders are orthographic views along the three Cartesian axes in both directions. Representation (cartoon, sticks, or surface) and color scheme (sequence-rainbow or by-chain) vary across proteins so the training set covers all the common visualization conventions.

— Local backbone conformation —

Eight-state secondary structure (DSSP): H is the canonical α-helix, G the tighter 3₁₀-helix, I the wider π-helix; E/B are β-structure, T and S are turns and bends, and '-' is everything else. DSSP derives these from the pattern of main-chain N–H···O=C hydrogen bonds, not from the sequence.

Three-state secondary structure (P-SEA) collapses the eight DSSP classes into helix (a), strand (b), and coil (c). P-SEA assigns these from Cα geometry alone — distances and angles — without requiring backbone oxygens, so it works on any Cα trace.

φ (phi) and ψ (psi) are the two rotatable backbone dihedrals per residue: φ is the C(i-1)–N–Cα–C torsion, ψ is the N–Cα–C–N(i+1) torsion, both in degrees on (−180°, 180°]. α-helical residues cluster near (−60°, −45°); β-strand residues near (−120°, +130°). A Ramachandran plot is simply a scatter of (φ, ψ) for every residue.

— Global shape and packing —

The geometric summary reports three shape descriptors. Rg (radius of gyration) measures how spread out the Cα atoms are about their centre of mass; compact globular proteins have small Rg, elongated or unfolded ones large. Cα contacts (<8 Å, |i−j|>4) count long-range residue pairs in spatial proximity — high for tightly packed folds, near zero for rods or random coil. The bounding-box extents give the protein's footprint along x, y, z in Å.

SASA measures how much of the protein is reachable by solvent. It is computed by rolling a water-sized probe over the atomic surface and summing the exposed area (Å²). Per-residue SASA distinguishes core (buried, low SASA) from surface (exposed, high SASA) residues; total SASA is a whole-molecule size measure.

Plot images: a contact map (which residues are close in 3D, as an N×N binary image), a Ramachandran scatter (backbone torsion angles, revealing secondary-structure composition at a glance), and — for AlphaFold structures — a PAE heatmap (pairwise prediction confidence).

— Structural neighborhood —

A 3Di character summarizes, for each residue, the relative orientation of the Cα frame of its nearest spatial neighbor. Because it encodes fold topology rather than chemistry, 3Di alignments detect remote structural similarity that sequence alignment misses.

The Foldseek neighbor list gives the closest experimentally determined structures in the PDB, ranked by structural alignment. TM-score near 1 means near-identical fold; near 0.3 means only rough topology match. This is how one finds what a novel AlphaFold prediction most resembles in the solved-structure universe.

— Confidence and disor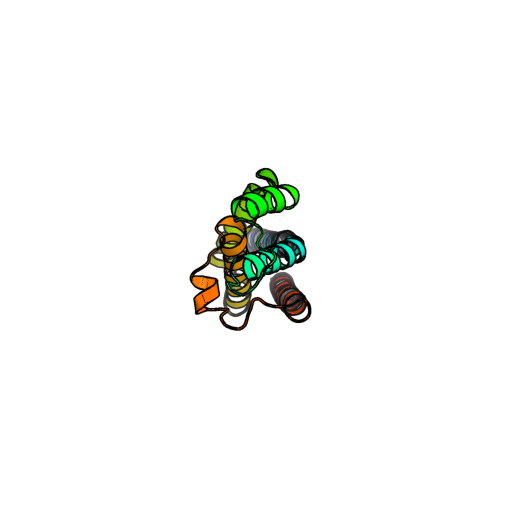der —

For AlphaFold models, the B-factor field carries pLDDT — the model's own estimate of local accuracy on a 0–100 scale. Regions with pLDDT<50 should be treated as essentially unmodeled; they often correspond to intrinsically disordered segments.

Crystallographic B-factors measure how much each atom's electron density is smeared out, in Å². They rise in mobile loops and surface residues and fall in the buried interior. In AlphaFold models this column is repurposed to hold pLDDT instead.

Predicted Aligned Error (PAE) is an AlphaFold confidence matrix: entry (i, j) is the expected error in the position of residue j, in ångströms, when the prediction is superimposed on the true structure at residue i. Low PAE within a block of residu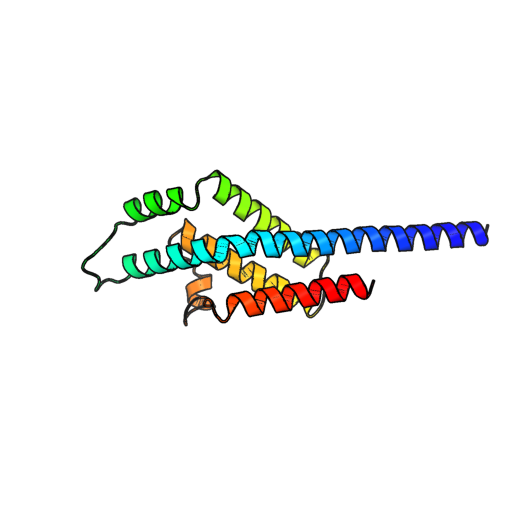es means that block is internally rigid and well-predicted; high PAE between two blocks means their relative placement is uncertain even if each block individually is confident.